Protein AF-A0A6C7D5Y1-F1 (afdb_monomer_lite)

Sequence (104 aa):
MLLDICEEMTNVVSEIANSAFTDEYLGYFESLSETEQRSILSDYSRYLESVGLTCSDVNLELFSQDLYPLDATPANLSRLSSSASEDELDAYSDSLVMFIIGPS

Organism: NCBI:txid2577858

Radius of gyration: 13.82 Å; chains: 1; bounding box: 30×24×40 Å

Structure (mmCIF, N/CA/C/O backbone):
data_AF-A0A6C7D5Y1-F1
#
_entry.id   AF-A0A6C7D5Y1-F1
#
loop_
_atom_site.group_PDB
_atom_site.id
_atom_site.type_symbol
_atom_site.label_atom_id
_atom_site.label_alt_id
_atom_site.label_comp_id
_atom_site.label_asym_id
_atom_site.label_entity_id
_atom_site.label_seq_id
_atom_site.pdbx_PDB_ins_code
_atom_site.Cartn_x
_atom_site.Cartn_y
_atom_site.Cartn_z
_atom_site.occupancy
_atom_site.B_iso_or_equiv
_atom_site.auth_seq_id
_atom_site.auth_comp_id
_atom_site.auth_asym_id
_atom_site.auth_atom_id
_atom_site.pdbx_PDB_model_num
ATOM 1 N N . MET A 1 1 ? 2.409 15.845 -16.604 1.00 45.66 1 MET A N 1
ATOM 2 C CA . MET A 1 1 ? 2.104 14.749 -17.541 1.00 45.66 1 MET A CA 1
ATOM 3 C C . MET A 1 1 ? 1.156 13.816 -16.819 1.00 45.66 1 MET A C 1
ATOM 5 O O . MET A 1 1 ? 1.421 13.527 -15.661 1.00 45.66 1 MET A O 1
ATOM 9 N N . LEU A 1 2 ? 0.024 13.463 -17.428 1.00 50.56 2 LEU A N 1
ATOM 10 C CA . LEU A 1 2 ? -0.832 12.391 -16.918 1.00 50.56 2 LEU A CA 1
ATOM 11 C C . LEU A 1 2 ? -0.225 11.098 -17.457 1.00 50.56 2 LEU A C 1
ATOM 13 O O . LEU A 1 2 ? -0.145 10.938 -18.671 1.00 50.56 2 LEU A O 1
ATOM 17 N N . LEU A 1 3 ? 0.305 10.263 -16.568 1.00 55.56 3 LEU A N 1
ATOM 18 C CA . LEU A 1 3 ? 0.721 8.913 -16.927 1.00 55.56 3 LEU A CA 1
ATOM 19 C C . LEU A 1 3 ? -0.557 8.103 -17.134 1.00 55.56 3 LEU A C 1
ATOM 21 O O . LEU A 1 3 ? -1.407 8.079 -16.242 1.00 55.56 3 LEU A O 1
ATOM 25 N N . ASP A 1 4 ? -0.702 7.470 -18.295 1.00 67.12 4 ASP A N 1
ATOM 26 C CA . ASP A 1 4 ? -1.780 6.507 -18.486 1.00 67.12 4 ASP A CA 1
ATOM 27 C C . ASP A 1 4 ? -1.504 5.324 -17.553 1.00 67.12 4 ASP A C 1
ATOM 29 O O . ASP A 1 4 ? -0.426 4.712 -17.601 1.00 67.12 4 ASP A O 1
ATOM 33 N N . ILE A 1 5 ? -2.455 5.058 -16.652 1.00 66.81 5 ILE A N 1
ATOM 34 C CA . ILE A 1 5 ? -2.382 3.922 -15.736 1.00 66.81 5 ILE A CA 1
ATOM 35 C C . ILE A 1 5 ? -2.554 2.650 -16.562 1.00 66.81 5 ILE A C 1
ATOM 37 O O . ILE A 1 5 ? -3.442 2.571 -17.413 1.00 66.81 5 ILE A O 1
ATOM 41 N N . CYS A 1 6 ? -1.713 1.651 -16.307 1.00 76.19 6 CYS A N 1
ATOM 42 C CA . CYS A 1 6 ? -1.856 0.343 -16.928 1.00 76.19 6 CYS A CA 1
ATOM 43 C C . CYS A 1 6 ? -3.244 -0.235 -16.619 1.00 76.19 6 CYS A C 1
ATOM 45 O O . CYS A 1 6 ? -3.671 -0.258 -15.464 1.00 76.19 6 CYS A O 1
ATOM 47 N N . GLU A 1 7 ? -3.958 -0.711 -17.640 1.00 74.88 7 GLU A N 1
ATOM 48 C CA . GLU A 1 7 ? -5.331 -1.216 -17.493 1.00 74.88 7 GLU A CA 1
ATOM 49 C C . GLU A 1 7 ? -5.409 -2.336 -16.441 1.00 74.88 7 GLU A C 1
ATOM 51 O O . GLU A 1 7 ? -6.302 -2.337 -15.595 1.00 74.88 7 GLU A O 1
ATOM 56 N N . GLU A 1 8 ? -4.400 -3.213 -16.400 1.00 74.81 8 GLU A N 1
ATOM 57 C CA . GLU A 1 8 ? -4.277 -4.273 -15.389 1.00 74.81 8 GLU A CA 1
ATOM 58 C C . GLU A 1 8 ? -4.163 -3.720 -13.959 1.00 74.81 8 GLU A C 1
ATOM 60 O O . GLU A 1 8 ? -4.689 -4.310 -13.016 1.00 74.81 8 GLU A O 1
ATOM 65 N N . MET A 1 9 ? -3.527 -2.558 -13.792 1.00 87.00 9 MET A N 1
ATOM 66 C CA . MET A 1 9 ? -3.294 -1.929 -12.491 1.00 87.00 9 MET A CA 1
ATOM 67 C C . MET A 1 9 ? -4.433 -0.992 -12.065 1.00 87.00 9 MET A C 1
ATOM 69 O O . MET A 1 9 ? -4.510 -0.592 -10.905 1.00 87.00 9 MET A O 1
ATOM 73 N N . THR A 1 10 ? -5.366 -0.679 -12.966 1.00 85.69 10 THR A N 1
ATOM 74 C CA . THR A 1 10 ? -6.535 0.161 -12.658 1.00 85.69 10 THR A CA 1
ATOM 75 C C . THR A 1 10 ? -7.424 -0.484 -11.594 1.00 85.69 10 THR A C 1
ATOM 77 O O . THR A 1 10 ? -7.894 0.198 -10.679 1.00 85.69 10 THR A O 1
ATOM 80 N N . ASN A 1 11 ? -7.612 -1.806 -11.670 1.00 88.44 11 ASN A N 1
ATOM 81 C CA . ASN A 1 11 ? -8.362 -2.554 -10.661 1.00 88.44 11 ASN A CA 1
ATOM 82 C C . ASN A 1 11 ? -7.652 -2.516 -9.307 1.00 88.44 11 ASN A C 1
ATOM 84 O O . ASN A 1 11 ? -8.285 -2.190 -8.312 1.00 88.44 11 ASN A O 1
ATOM 88 N N . VAL A 1 12 ? -6.335 -2.733 -9.286 1.00 90.31 12 VAL A N 1
ATOM 89 C CA . VAL A 1 12 ? -5.532 -2.708 -8.054 1.00 90.31 12 VAL A CA 1
ATOM 90 C C . VAL A 1 12 ? -5.599 -1.343 -7.369 1.00 90.31 12 VAL A C 1
ATOM 92 O O . VAL A 1 12 ? -5.846 -1.267 -6.169 1.00 90.31 12 VAL A O 1
ATOM 95 N N . VAL A 1 13 ? -5.427 -0.252 -8.124 1.00 89.75 13 VAL A N 1
ATOM 96 C CA . VAL A 1 13 ? -5.532 1.114 -7.584 1.00 89.75 13 VAL A CA 1
ATOM 97 C C . VAL A 1 13 ? -6.938 1.375 -7.039 1.00 89.75 13 VAL A C 1
ATOM 99 O O . VAL A 1 13 ? -7.084 1.977 -5.977 1.00 89.75 13 VAL A O 1
ATOM 102 N N . SER A 1 14 ? -7.970 0.882 -7.727 1.00 89.75 14 SER A N 1
ATOM 103 C CA . SER A 1 14 ? -9.357 0.992 -7.267 1.00 89.75 14 SER A CA 1
ATOM 104 C C . SER A 1 14 ? -9.610 0.175 -5.997 1.00 89.75 14 SER A C 1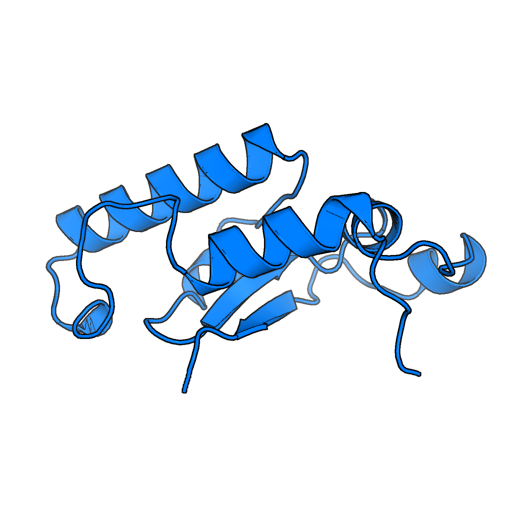
ATOM 106 O O . SER A 1 14 ? -10.305 0.643 -5.102 1.00 89.75 14 SER A O 1
ATOM 108 N N . GLU A 1 15 ? -9.056 -1.028 -5.881 1.00 92.25 15 GLU A N 1
ATOM 109 C CA . GLU A 1 15 ? -9.164 -1.872 -4.686 1.00 92.25 15 GLU A CA 1
ATOM 110 C C . GLU A 1 15 ? -8.465 -1.232 -3.482 1.00 92.25 15 GLU A C 1
ATOM 112 O O . GLU A 1 15 ? -9.037 -1.208 -2.393 1.00 92.25 15 GLU A O 1
ATOM 117 N N . ILE A 1 16 ? -7.285 -0.633 -3.685 1.00 92.56 16 ILE A N 1
ATOM 118 C CA . ILE A 1 16 ? -6.587 0.145 -2.651 1.00 92.56 16 ILE A CA 1
ATOM 119 C C . ILE A 1 16 ? -7.437 1.341 -2.217 1.00 92.56 16 ILE A C 1
ATOM 121 O O . ILE A 1 16 ? -7.641 1.534 -1.024 1.00 92.56 16 ILE A O 1
ATOM 125 N N . ALA A 1 17 ? -7.978 2.105 -3.171 1.00 90.44 17 ALA A N 1
ATOM 126 C CA . ALA A 1 17 ? -8.836 3.249 -2.872 1.00 90.44 17 ALA A CA 1
ATOM 127 C C . ALA A 1 17 ? -10.108 2.856 -2.096 1.00 90.44 17 ALA A C 1
ATOM 129 O O . ALA A 1 17 ? -10.630 3.659 -1.333 1.00 90.44 17 ALA A O 1
ATOM 130 N N . ASN A 1 18 ? -10.598 1.625 -2.274 1.00 89.56 18 ASN A N 1
ATOM 131 C CA . ASN A 1 18 ? -11.737 1.069 -1.538 1.00 89.56 18 ASN A CA 1
ATOM 132 C C . ASN A 1 18 ? -11.324 0.277 -0.284 1.00 89.56 18 ASN A C 1
ATOM 134 O O . ASN A 1 18 ? -12.145 -0.453 0.271 1.00 89.56 18 ASN A O 1
ATOM 138 N N . SER A 1 19 ? -10.069 0.400 0.154 1.00 90.38 19 SER A N 1
ATOM 139 C CA . SER A 1 19 ? -9.547 -0.221 1.374 1.00 90.38 19 SER A CA 1
ATOM 140 C C . SER A 1 19 ? -9.641 -1.749 1.405 1.00 90.38 19 SER A C 1
ATOM 142 O O . SER A 1 19 ? -9.742 -2.332 2.477 1.00 90.38 19 SER A O 1
ATOM 144 N N . ALA A 1 20 ? -9.560 -2.429 0.254 1.00 91.38 20 ALA A N 1
ATOM 145 C CA . ALA A 1 20 ? -9.738 -3.887 0.147 1.00 91.38 20 ALA A CA 1
ATOM 146 C C . ALA A 1 20 ? -8.720 -4.734 0.948 1.00 91.38 20 ALA A C 1
ATOM 148 O O . ALA A 1 20 ? -8.861 -5.951 1.049 1.00 91.38 20 ALA A O 1
ATOM 149 N N . PHE A 1 21 ? -7.688 -4.102 1.507 1.00 93.25 21 PHE A N 1
ATOM 150 C CA . PHE A 1 21 ? -6.687 -4.718 2.377 1.00 93.25 21 PHE A CA 1
ATOM 151 C C . PHE A 1 21 ? -7.137 -4.850 3.840 1.00 93.25 21 PHE A C 1
ATOM 153 O O . PHE A 1 21 ? -6.441 -5.495 4.618 1.00 93.25 21 PHE A O 1
ATOM 160 N N . THR A 1 22 ? -8.263 -4.249 4.234 1.00 92.06 22 THR A N 1
ATOM 161 C CA . THR A 1 22 ? -8.774 -4.304 5.607 1.00 92.06 22 THR A CA 1
ATOM 162 C C . THR A 1 22 ? -10.301 -4.365 5.642 1.00 92.06 22 THR A C 1
ATOM 164 O O . THR A 1 22 ? -10.979 -3.774 4.808 1.00 92.06 22 THR A O 1
ATOM 167 N N . ASP A 1 23 ? -10.849 -5.056 6.643 1.00 86.12 23 ASP A N 1
ATOM 168 C CA . ASP A 1 23 ? -12.288 -5.042 6.941 1.00 86.12 23 ASP A CA 1
ATOM 169 C C . ASP A 1 23 ? -12.678 -3.861 7.861 1.00 86.12 23 ASP A C 1
ATOM 171 O O . ASP A 1 23 ? -13.859 -3.649 8.151 1.00 86.12 23 ASP A O 1
ATOM 175 N N . GLU A 1 24 ? -11.693 -3.091 8.340 1.00 84.81 24 GLU A N 1
ATOM 176 C CA . GLU A 1 24 ? -11.891 -1.965 9.255 1.00 84.81 24 GLU A CA 1
ATOM 177 C C . GLU A 1 24 ? -12.301 -0.679 8.527 1.00 84.81 24 GLU A C 1
ATOM 179 O O . GLU A 1 24 ? -11.802 -0.337 7.453 1.00 84.81 24 GLU A O 1
ATOM 184 N N . TYR A 1 25 ? -13.178 0.103 9.160 1.00 84.12 25 TYR A N 1
ATOM 185 C CA . TYR A 1 25 ? -13.577 1.404 8.631 1.00 84.12 25 TYR A CA 1
ATOM 186 C C . TYR A 1 25 ? -12.485 2.455 8.874 1.00 84.12 25 TYR A C 1
ATOM 188 O O . TYR A 1 25 ? -12.273 2.902 10.003 1.00 84.12 25 TYR A O 1
ATOM 196 N N . LEU A 1 26 ? -11.828 2.898 7.798 1.00 89.94 26 LEU A N 1
ATOM 197 C CA . LEU A 1 26 ? -10.697 3.828 7.879 1.00 89.94 26 LEU A CA 1
ATOM 198 C C . LEU A 1 26 ? -11.071 5.280 8.193 1.00 89.94 26 LEU A C 1
ATOM 200 O O . LEU A 1 26 ? -10.181 6.040 8.545 1.00 89.94 26 LEU A O 1
ATOM 204 N N . GLY A 1 27 ? -12.347 5.679 8.164 1.00 87.19 27 GLY A N 1
ATOM 205 C CA . GLY A 1 27 ? -12.747 7.075 8.427 1.00 87.19 27 GLY A CA 1
ATOM 206 C C . GLY A 1 27 ? -12.519 7.574 9.864 1.00 87.19 27 GLY A C 1
ATOM 207 O O . GLY A 1 27 ? -12.923 8.683 10.203 1.00 87.19 27 GLY A O 1
ATOM 208 N N . TYR A 1 28 ? -11.934 6.744 10.731 1.00 87.44 28 TYR A N 1
ATOM 209 C CA . TYR A 1 28 ? -11.429 7.129 12.050 1.00 87.44 28 TYR A CA 1
ATOM 210 C C . TYR A 1 28 ? -10.013 6.598 12.295 1.00 87.44 28 TYR A C 1
ATOM 212 O O . TYR A 1 28 ? -9.624 6.433 13.450 1.00 87.44 28 TYR A O 1
ATOM 220 N N . PHE A 1 29 ? -9.252 6.308 11.237 1.00 91.81 29 PHE A N 1
ATOM 221 C CA . PHE A 1 29 ? -7.930 5.691 11.320 1.00 91.81 29 PHE A CA 1
ATOM 222 C C . PHE A 1 29 ? -7.015 6.415 12.316 1.00 91.81 29 PHE A C 1
ATOM 224 O O . PHE A 1 29 ? -6.439 5.790 13.206 1.00 91.81 29 PHE A O 1
ATOM 231 N N . GLU A 1 30 ? -6.966 7.747 12.265 1.00 92.56 30 GLU A N 1
ATOM 232 C CA . GLU A 1 30 ? -6.144 8.579 13.150 1.00 92.56 30 GLU A CA 1
ATOM 233 C C . GLU A 1 30 ? -6.606 8.537 14.617 1.00 92.56 30 GLU A C 1
ATOM 235 O O . GLU A 1 30 ? -5.846 8.888 15.518 1.00 92.56 30 GLU A O 1
ATOM 240 N N . SER A 1 31 ? -7.848 8.113 14.869 1.00 92.44 31 SER A N 1
ATOM 241 C CA . SER A 1 31 ? -8.421 7.950 16.212 1.00 92.44 31 SER A CA 1
ATOM 242 C C . SER A 1 31 ? -8.263 6.534 16.776 1.00 92.44 31 SER A C 1
ATOM 244 O O . SER A 1 31 ? -8.559 6.323 17.955 1.00 92.44 31 SER A O 1
ATOM 246 N N . LEU A 1 32 ? -7.830 5.568 15.960 1.00 92.69 32 LEU A N 1
ATOM 247 C CA . LEU A 1 32 ? -7.545 4.205 16.402 1.00 92.69 32 LEU A CA 1
ATOM 248 C C . LEU A 1 32 ? -6.327 4.167 17.333 1.00 92.69 32 LEU A C 1
ATOM 250 O O . LEU A 1 32 ? -5.496 5.077 17.364 1.00 92.69 32 LEU A O 1
ATOM 254 N N . SER A 1 33 ? -6.194 3.085 18.096 1.00 94.69 33 SER A N 1
ATOM 255 C CA . SER A 1 33 ? -4.981 2.848 18.873 1.00 94.69 33 SER A CA 1
ATOM 256 C C . SER A 1 33 ? -3.782 2.570 17.961 1.00 94.69 33 SER A C 1
ATOM 258 O O . SER A 1 33 ? -3.923 2.023 16.868 1.00 94.69 33 SER A O 1
ATOM 260 N N . GLU A 1 34 ? -2.565 2.834 18.447 1.00 94.00 34 GLU A N 1
ATOM 261 C CA . GLU A 1 34 ? -1.333 2.510 17.705 1.00 94.00 34 GLU A CA 1
ATOM 262 C C . GLU A 1 34 ? -1.243 1.030 17.300 1.00 94.00 34 GLU A C 1
ATOM 264 O O . GLU A 1 34 ? -0.579 0.682 16.327 1.00 94.00 34 GLU A O 1
ATOM 269 N N . THR A 1 35 ? -1.872 0.133 18.067 1.00 94.69 35 THR A N 1
ATOM 270 C CA . THR A 1 35 ? -1.862 -1.305 17.762 1.00 94.69 35 THR A CA 1
ATOM 271 C C . THR A 1 35 ? -2.765 -1.618 16.573 1.00 94.69 35 THR A C 1
ATOM 273 O O . THR A 1 35 ? -2.358 -2.369 15.691 1.00 94.69 35 THR A O 1
ATOM 276 N N . GLU A 1 36 ? -3.952 -1.015 16.523 1.00 93.81 36 GLU A N 1
ATOM 277 C CA . GLU A 1 36 ? -4.892 -1.154 15.406 1.00 93.81 36 GLU A CA 1
ATOM 278 C C . GLU A 1 36 ? -4.332 -0.504 14.139 1.00 93.81 36 GLU A C 1
ATOM 280 O O . GLU A 1 36 ? -4.293 -1.152 13.095 1.00 93.81 36 GLU A O 1
ATOM 285 N N . GLN A 1 37 ? -3.791 0.717 14.247 1.00 94.88 37 GLN A N 1
ATOM 286 C CA . GLN A 1 37 ? -3.120 1.384 13.127 1.00 94.88 37 GLN A CA 1
ATOM 287 C C . GLN A 1 37 ? -1.995 0.512 12.570 1.00 94.88 37 GLN A C 1
ATOM 289 O O . GLN A 1 37 ? -1.942 0.259 11.372 1.00 94.88 37 GLN A O 1
ATOM 294 N N . ARG A 1 38 ? -1.128 -0.032 13.434 1.00 94.88 38 ARG A N 1
ATOM 295 C CA . ARG A 1 38 ? -0.028 -0.905 13.003 1.00 94.88 38 ARG A CA 1
ATOM 296 C C . ARG A 1 38 ? -0.517 -2.191 12.333 1.00 94.88 38 ARG A C 1
ATOM 298 O O . ARG A 1 38 ? 0.149 -2.668 11.418 1.00 94.88 38 ARG A O 1
ATOM 305 N N . SER A 1 39 ? -1.650 -2.746 12.766 1.00 95.44 39 SER A N 1
ATOM 306 C CA . SER A 1 39 ? -2.261 -3.903 12.099 1.00 95.44 39 SER A CA 1
ATOM 307 C C . SER A 1 39 ? -2.681 -3.547 10.675 1.00 95.44 39 SER A C 1
ATOM 309 O O . SER A 1 39 ? -2.266 -4.218 9.736 1.00 95.44 39 SER A O 1
ATOM 311 N N . ILE A 1 40 ? -3.409 -2.439 10.509 1.00 95.56 40 ILE A N 1
ATOM 312 C CA . ILE A 1 40 ? -3.874 -1.954 9.203 1.00 95.56 40 ILE A CA 1
ATOM 313 C C . ILE A 1 40 ? -2.691 -1.651 8.277 1.00 95.56 40 ILE A C 1
ATOM 315 O O . ILE A 1 40 ? -2.695 -2.073 7.125 1.00 95.56 40 ILE A O 1
ATOM 319 N N . LEU A 1 41 ? -1.653 -0.975 8.778 1.00 96.56 41 LEU A N 1
ATOM 320 C CA . LEU A 1 41 ? -0.443 -0.692 8.001 1.00 96.56 41 LEU A CA 1
ATOM 321 C C . LEU A 1 41 ? 0.281 -1.979 7.586 1.00 96.56 41 LEU A C 1
ATOM 323 O O . LEU A 1 41 ? 0.765 -2.076 6.463 1.00 96.56 41 LEU A O 1
ATOM 327 N N . SER A 1 42 ? 0.319 -2.993 8.457 1.00 96.00 42 SER A N 1
ATOM 328 C CA . SER A 1 42 ? 0.888 -4.298 8.107 1.00 96.00 42 SER A CA 1
ATOM 329 C C . SER A 1 42 ? 0.084 -5.009 7.018 1.00 96.00 42 SER A C 1
ATOM 331 O O . SER A 1 42 ? 0.682 -5.687 6.180 1.00 96.00 42 SER A O 1
ATOM 333 N N . ASP A 1 43 ? -1.243 -4.910 7.049 1.00 96.88 43 ASP A N 1
ATOM 334 C CA . ASP A 1 43 ? -2.103 -5.534 6.046 1.00 96.88 43 ASP A CA 1
ATOM 335 C C . ASP A 1 43 ? -2.027 -4.783 4.712 1.00 96.88 43 ASP A C 1
ATOM 337 O O . ASP A 1 43 ? -1.916 -5.420 3.664 1.00 96.88 43 ASP A O 1
ATOM 341 N N . TYR A 1 44 ? -1.941 -3.450 4.749 1.00 96.75 44 TYR A N 1
ATOM 342 C CA . TYR A 1 44 ? -1.655 -2.622 3.581 1.00 96.75 44 TYR A CA 1
ATOM 343 C C . TYR A 1 44 ? -0.313 -2.993 2.935 1.00 96.75 44 TYR A C 1
ATOM 345 O O . TYR A 1 44 ? -0.279 -3.313 1.748 1.00 96.75 44 TYR A O 1
ATOM 353 N N . SER A 1 45 ? 0.783 -3.053 3.699 1.00 96.06 45 SER A N 1
ATOM 354 C CA . SER A 1 45 ? 2.094 -3.444 3.160 1.00 96.06 45 SER A CA 1
ATOM 355 C C . SER A 1 45 ? 2.074 -4.843 2.542 1.00 96.06 45 SER A C 1
ATOM 357 O O . SER A 1 45 ? 2.581 -5.039 1.438 1.00 96.06 45 SER A O 1
ATOM 359 N N . ARG A 1 46 ? 1.422 -5.815 3.196 1.00 96.44 46 ARG A N 1
ATOM 360 C CA . ARG A 1 46 ? 1.267 -7.172 2.647 1.00 96.44 46 ARG A CA 1
ATOM 361 C C . ARG A 1 46 ? 0.453 -7.172 1.352 1.00 96.44 46 ARG A C 1
ATOM 363 O O . ARG A 1 46 ? 0.767 -7.925 0.429 1.00 96.44 46 ARG A O 1
ATOM 370 N N . TYR A 1 47 ? -0.591 -6.350 1.281 1.00 96.31 47 TYR A N 1
ATOM 371 C CA . TYR A 1 47 ? -1.390 -6.195 0.075 1.00 96.31 47 TYR A CA 1
ATOM 372 C C . TYR A 1 47 ? -0.539 -5.659 -1.077 1.00 96.31 47 TYR A C 1
ATOM 374 O O . TYR A 1 47 ? -0.521 -6.271 -2.145 1.00 96.31 47 TYR A O 1
ATOM 382 N N . LEU A 1 48 ? 0.222 -4.583 -0.846 1.00 95.56 48 LEU A N 1
ATOM 383 C CA . LEU A 1 48 ? 1.125 -4.009 -1.845 1.00 95.56 48 LEU A CA 1
ATOM 384 C C . LEU A 1 48 ? 2.116 -5.045 -2.376 1.00 95.56 48 LEU A C 1
ATOM 386 O O . LEU A 1 48 ? 2.213 -5.229 -3.589 1.00 95.56 48 LEU A O 1
ATOM 390 N N . GLU A 1 49 ? 2.776 -5.787 -1.486 1.00 94.75 49 GLU A N 1
ATOM 391 C CA . GLU A 1 49 ? 3.704 -6.852 -1.875 1.00 94.75 49 GLU A CA 1
ATOM 392 C C . GLU A 1 49 ? 3.031 -7.905 -2.768 1.00 94.75 49 GLU A C 1
ATOM 394 O O . GLU A 1 49 ? 3.624 -8.359 -3.750 1.00 94.75 49 GLU A O 1
ATOM 399 N N . SER A 1 50 ? 1.775 -8.265 -2.477 1.00 94.38 50 SER A N 1
ATOM 400 C CA . SER A 1 50 ? 1.025 -9.268 -3.245 1.00 94.38 50 SER A CA 1
ATOM 401 C C . SER A 1 50 ? 0.717 -8.836 -4.684 1.00 94.38 50 SER A C 1
ATOM 403 O O . SER A 1 50 ? 0.681 -9.677 -5.584 1.00 94.38 50 SER A O 1
ATOM 405 N N . VAL A 1 51 ? 0.568 -7.528 -4.918 1.00 92.62 51 VAL A N 1
ATOM 406 C CA . VAL A 1 51 ? 0.379 -6.927 -6.251 1.00 92.62 51 VAL A CA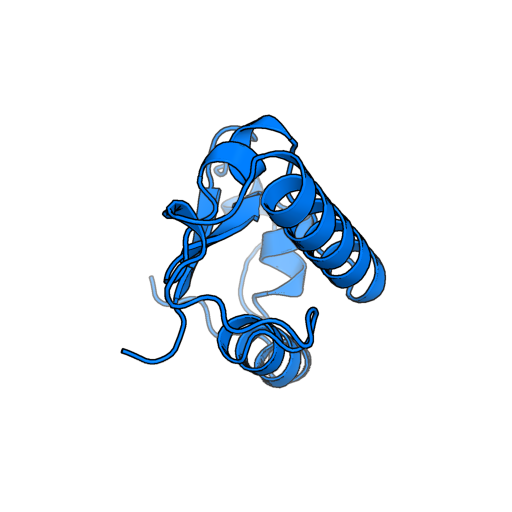 1
ATOM 407 C C . VAL A 1 51 ? 1.699 -6.423 -6.858 1.00 92.62 51 VAL A C 1
ATOM 409 O O . VAL A 1 51 ? 1.737 -5.894 -7.973 1.00 92.62 51 VAL A O 1
ATOM 412 N N . GLY A 1 52 ? 2.813 -6.651 -6.155 1.00 91.94 52 GLY A N 1
ATOM 413 C CA . GLY A 1 52 ? 4.171 -6.290 -6.554 1.00 91.94 52 GLY A CA 1
ATOM 414 C C . GLY A 1 52 ? 4.466 -4.792 -6.510 1.00 91.94 52 GLY A C 1
ATOM 415 O O . GLY A 1 52 ? 5.336 -4.335 -7.248 1.00 91.94 52 GLY A O 1
ATOM 416 N N . LEU A 1 53 ? 3.739 -4.048 -5.681 1.00 93.25 53 LEU A N 1
ATOM 417 C CA . LEU A 1 53 ? 4.026 -2.662 -5.326 1.00 93.25 53 LEU A CA 1
ATOM 418 C C . LEU A 1 53 ? 4.767 -2.606 -3.986 1.00 93.25 53 LEU A C 1
ATOM 420 O O . LEU A 1 53 ? 4.741 -3.555 -3.203 1.00 93.25 53 LEU A O 1
ATOM 424 N N . THR A 1 54 ? 5.414 -1.478 -3.708 1.00 93.12 54 THR A N 1
ATOM 425 C CA . THR A 1 54 ? 6.113 -1.253 -2.434 1.00 93.12 54 THR A CA 1
ATOM 426 C C . THR A 1 54 ? 5.758 0.085 -1.800 1.00 93.12 54 THR A C 1
ATOM 428 O O . THR A 1 54 ? 5.470 1.068 -2.487 1.00 93.12 54 THR A O 1
ATOM 431 N N . CYS A 1 55 ? 5.829 0.123 -0.474 1.00 94.44 55 CYS A N 1
ATOM 432 C CA . CYS A 1 55 ? 5.889 1.348 0.304 1.00 94.44 55 CYS A CA 1
ATOM 433 C C . CYS A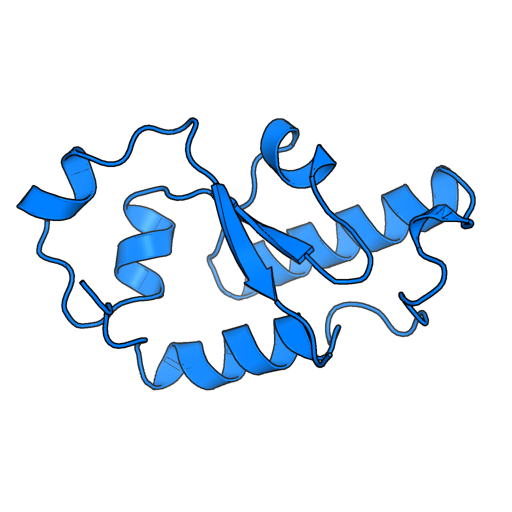 1 55 ? 6.920 1.145 1.418 1.00 94.44 55 CYS A C 1
ATOM 435 O O . CYS A 1 55 ? 6.802 0.210 2.209 1.00 94.44 55 CYS A O 1
ATOM 437 N N . SER A 1 56 ? 7.938 1.995 1.466 1.00 92.00 56 SER A N 1
ATOM 438 C CA . SER A 1 56 ? 8.947 2.009 2.520 1.00 92.00 56 SER A CA 1
ATOM 439 C C . SER A 1 56 ? 8.328 2.402 3.859 1.00 92.00 56 SER A C 1
ATOM 441 O O . SER A 1 56 ? 7.357 3.159 3.895 1.00 92.00 56 SER A O 1
ATOM 443 N N . ASP A 1 57 ? 8.929 1.952 4.965 1.00 91.75 57 ASP A N 1
ATOM 444 C CA . ASP A 1 57 ? 8.457 2.280 6.319 1.00 91.75 57 ASP A CA 1
ATOM 445 C C . ASP A 1 57 ? 8.331 3.796 6.535 1.00 91.75 57 ASP A C 1
ATOM 447 O O . ASP A 1 57 ? 7.385 4.253 7.165 1.00 91.75 57 ASP A O 1
ATOM 451 N N . VAL A 1 58 ? 9.245 4.581 5.951 1.00 91.19 58 VAL A N 1
ATOM 452 C CA . VAL A 1 58 ? 9.238 6.050 6.035 1.00 91.19 58 VAL A CA 1
ATOM 453 C C . VAL A 1 58 ? 8.026 6.646 5.320 1.00 91.19 58 VAL A C 1
ATOM 455 O O . VAL A 1 58 ? 7.353 7.512 5.869 1.00 91.19 58 VAL A O 1
ATOM 458 N N . ASN A 1 59 ? 7.724 6.193 4.101 1.00 92.38 59 ASN A N 1
ATOM 459 C CA . ASN A 1 59 ? 6.560 6.687 3.363 1.00 92.38 59 ASN A CA 1
ATOM 460 C C . ASN A 1 59 ? 5.246 6.163 3.956 1.00 92.38 59 ASN A C 1
ATOM 462 O O . ASN A 1 59 ? 4.223 6.838 3.862 1.00 92.38 59 ASN A O 1
ATOM 466 N N . LEU A 1 60 ? 5.275 4.995 4.602 1.00 94.12 60 LEU A N 1
ATOM 467 C CA . LEU A 1 60 ? 4.120 4.390 5.256 1.00 94.12 60 LEU A CA 1
ATOM 468 C C . LEU A 1 60 ? 3.626 5.222 6.449 1.00 94.12 60 LEU A C 1
ATOM 470 O O . LEU A 1 60 ? 2.434 5.209 6.746 1.00 94.12 60 LEU A O 1
ATOM 474 N N . GLU A 1 61 ? 4.500 6.014 7.079 1.00 92.44 61 GLU A N 1
ATOM 475 C CA . GLU A 1 61 ? 4.116 6.995 8.108 1.00 92.44 61 GLU A CA 1
ATOM 476 C C . GLU A 1 61 ? 3.163 8.084 7.582 1.00 92.44 61 GLU A C 1
ATOM 478 O O . GLU A 1 61 ? 2.495 8.749 8.372 1.00 92.44 61 GLU A O 1
ATOM 483 N N . LEU A 1 62 ? 3.082 8.277 6.259 1.00 93.75 62 LEU A N 1
ATOM 484 C CA . LEU A 1 62 ? 2.194 9.254 5.618 1.00 93.75 62 LEU A CA 1
ATOM 485 C C . LEU A 1 62 ? 0.793 8.698 5.331 1.00 93.75 62 LEU A C 1
ATOM 487 O O . LEU A 1 62 ? -0.036 9.413 4.766 1.00 93.75 62 LEU A O 1
ATOM 491 N N . PHE A 1 63 ? 0.534 7.437 5.682 1.00 95.31 63 PHE A N 1
ATOM 492 C CA . PHE A 1 63 ? -0.774 6.815 5.527 1.00 95.31 63 PHE A CA 1
ATOM 493 C C . PHE A 1 63 ? -1.822 7.550 6.367 1.00 95.31 63 PHE A C 1
ATOM 495 O O . PHE A 1 63 ? -1.624 7.810 7.555 1.00 95.31 63 PHE A O 1
ATOM 502 N N . SER A 1 64 ? -2.965 7.839 5.752 1.00 92.75 64 SER A N 1
ATOM 503 C CA . SER A 1 64 ? -4.130 8.405 6.426 1.00 92.75 64 SER A CA 1
ATOM 504 C C . SER A 1 64 ? -5.409 7.742 5.935 1.00 92.75 64 SER A C 1
ATOM 506 O O . SER A 1 64 ? -5.390 6.931 5.008 1.00 92.75 64 SER A O 1
ATOM 508 N N . GLN A 1 65 ? -6.539 8.113 6.532 1.00 89.94 65 GLN A N 1
ATOM 509 C CA . GLN A 1 65 ? -7.851 7.648 6.082 1.00 89.94 65 GLN A CA 1
ATOM 510 C C . GLN A 1 65 ? -8.111 7.868 4.575 1.00 89.94 65 GLN A C 1
ATOM 512 O O . GLN A 1 65 ? -8.783 7.047 3.953 1.00 89.94 65 GLN A O 1
ATOM 517 N N . ASP A 1 66 ? -7.542 8.933 3.996 1.00 89.50 66 ASP A N 1
ATOM 518 C CA . ASP A 1 66 ? -7.806 9.381 2.622 1.00 89.50 66 ASP A CA 1
ATOM 519 C C . ASP A 1 66 ? -6.603 9.175 1.683 1.00 89.50 66 ASP A C 1
ATOM 521 O O . ASP A 1 66 ? -6.744 9.287 0.461 1.00 89.50 66 ASP A O 1
ATOM 525 N N . LEU A 1 67 ? -5.410 8.921 2.236 1.00 92.81 67 LEU A N 1
ATOM 526 C CA . LEU A 1 67 ? -4.142 8.900 1.508 1.00 92.81 67 LEU A CA 1
ATOM 527 C C . LEU A 1 67 ? -3.417 7.569 1.707 1.00 92.81 67 LEU A C 1
ATOM 529 O O . LEU A 1 67 ? -2.906 7.281 2.790 1.00 92.81 67 LEU A O 1
ATOM 533 N N . TYR A 1 68 ? -3.294 6.803 0.624 1.00 94.62 68 TYR A N 1
ATOM 534 C CA . TYR A 1 68 ? -2.591 5.521 0.6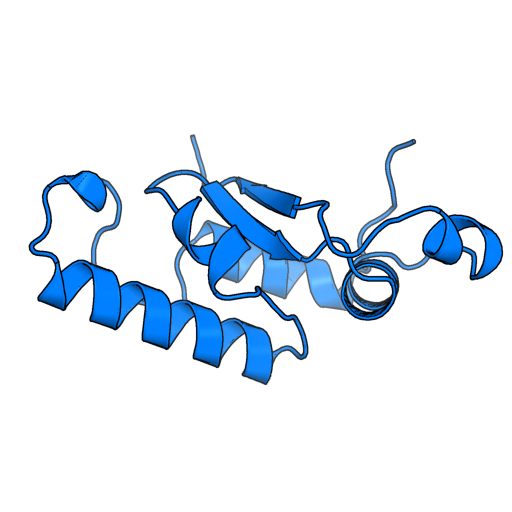06 1.00 94.62 68 TYR A CA 1
ATOM 535 C C . TYR A 1 68 ? -1.232 5.681 -0.098 1.00 94.62 68 TYR A C 1
ATOM 537 O O . TYR A 1 68 ? -1.194 5.813 -1.329 1.00 94.62 68 TYR A O 1
ATOM 545 N N . PRO A 1 69 ? -0.113 5.744 0.652 1.00 94.75 69 PRO A N 1
ATOM 546 C CA . PRO A 1 69 ? 1.209 6.023 0.103 1.00 94.75 69 PRO A CA 1
ATOM 547 C C . PRO A 1 69 ? 1.792 4.826 -0.653 1.00 94.75 69 PRO A C 1
ATOM 549 O O . PRO A 1 69 ? 1.591 3.669 -0.285 1.00 94.75 69 PRO A O 1
ATOM 552 N N . LEU A 1 70 ? 2.566 5.123 -1.691 1.00 93.25 70 LEU A N 1
ATOM 553 C CA . LEU A 1 70 ? 3.402 4.202 -2.456 1.00 93.25 70 LEU A CA 1
ATOM 554 C C . LEU A 1 70 ? 4.762 4.848 -2.689 1.00 93.25 70 LEU A C 1
ATOM 556 O O . LEU A 1 70 ? 4.844 6.061 -2.898 1.00 93.25 70 LEU A O 1
ATOM 560 N N . ASP A 1 71 ? 5.826 4.053 -2.753 1.00 90.75 71 ASP A N 1
ATOM 561 C CA . ASP A 1 71 ? 7.112 4.608 -3.170 1.00 90.75 71 ASP A CA 1
ATOM 562 C C . ASP A 1 71 ? 7.055 4.995 -4.651 1.00 90.75 71 ASP A C 1
ATOM 564 O O . ASP A 1 71 ? 6.603 4.215 -5.491 1.00 90.75 71 ASP A O 1
ATOM 568 N N . ALA A 1 72 ? 7.570 6.167 -5.010 1.00 87.38 72 ALA A N 1
ATOM 569 C CA . ALA A 1 72 ? 7.717 6.576 -6.406 1.00 87.38 72 ALA A CA 1
ATOM 570 C C . ALA A 1 72 ? 8.965 5.955 -7.060 1.00 87.38 72 ALA A C 1
ATOM 572 O O . ALA A 1 72 ? 9.687 6.624 -7.796 1.00 87.38 72 ALA A O 1
ATOM 573 N N . THR A 1 73 ? 9.244 4.683 -6.772 1.00 86.44 73 THR A N 1
ATOM 574 C CA . THR A 1 73 ? 10.384 3.970 -7.353 1.00 86.44 73 THR A CA 1
ATOM 575 C C . THR A 1 73 ? 10.138 3.672 -8.833 1.00 86.44 73 THR A C 1
ATOM 577 O O . THR A 1 73 ? 8.987 3.477 -9.243 1.00 86.44 73 THR A O 1
ATOM 580 N N . PRO A 1 74 ? 11.203 3.518 -9.640 1.00 83.56 74 PRO A N 1
ATOM 581 C CA . PRO A 1 74 ? 11.091 3.030 -11.015 1.00 83.56 74 PRO A CA 1
ATOM 582 C C . PRO A 1 74 ? 10.278 1.730 -11.138 1.00 83.56 74 PRO A C 1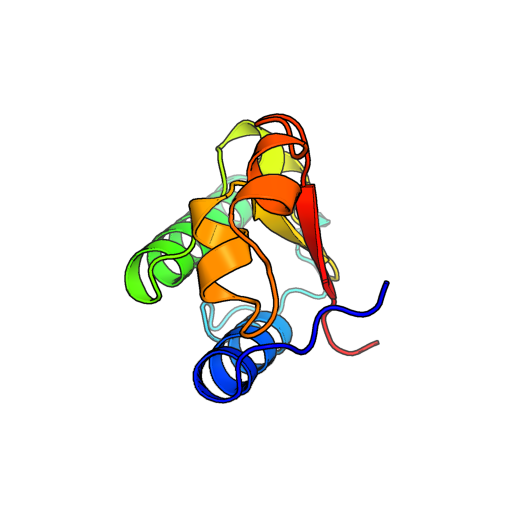
ATOM 584 O O . PRO A 1 74 ? 9.505 1.554 -12.081 1.00 83.56 74 PRO A O 1
ATOM 587 N N . ALA A 1 75 ? 10.400 0.825 -10.160 1.00 85.75 75 ALA A N 1
ATOM 588 C CA . ALA A 1 75 ? 9.668 -0.440 -10.131 1.00 85.75 75 ALA A CA 1
ATOM 589 C C . ALA A 1 75 ? 8.151 -0.243 -9.963 1.00 85.75 75 ALA A C 1
ATOM 591 O O . ALA A 1 75 ? 7.370 -0.842 -10.700 1.00 85.75 75 ALA A O 1
ATOM 592 N N . ASN A 1 76 ? 7.724 0.623 -9.041 1.00 88.75 76 ASN A N 1
ATOM 593 C CA . ASN A 1 76 ? 6.304 0.931 -8.871 1.00 88.75 76 ASN A CA 1
ATOM 594 C C . ASN A 1 76 ? 5.753 1.712 -10.069 1.00 88.75 76 ASN A C 1
ATOM 596 O O . ASN A 1 76 ? 4.678 1.395 -10.569 1.00 88.75 76 ASN A O 1
ATOM 600 N N . LEU A 1 77 ? 6.497 2.702 -10.566 1.00 85.50 77 LEU A N 1
ATOM 601 C CA . LEU A 1 77 ? 6.081 3.535 -11.696 1.00 85.50 77 LEU A CA 1
ATOM 602 C C . LEU A 1 77 ? 5.926 2.734 -12.995 1.00 85.50 77 LEU A C 1
ATOM 604 O O . LEU A 1 77 ? 4.930 2.904 -13.695 1.00 85.50 77 LEU A O 1
ATOM 608 N N . SER A 1 78 ? 6.863 1.829 -13.296 1.00 83.62 78 SER A N 1
ATOM 609 C CA . SER A 1 78 ? 6.773 0.940 -14.468 1.00 83.62 78 SER A CA 1
ATOM 610 C C . SER A 1 78 ? 5.614 -0.055 -14.381 1.00 83.62 78 SER A C 1
ATOM 612 O O . SER A 1 78 ? 5.072 -0.460 -15.405 1.00 83.62 78 SER A O 1
ATOM 614 N N . ARG A 1 79 ? 5.194 -0.438 -13.170 1.00 85.88 79 ARG A N 1
ATOM 615 C CA . ARG A 1 79 ? 3.988 -1.255 -12.964 1.00 85.88 79 ARG A CA 1
ATOM 616 C C . ARG A 1 79 ? 2.703 -0.453 -13.107 1.00 85.88 79 ARG A C 1
ATOM 618 O O . ARG A 1 79 ? 1.720 -0.956 -13.646 1.00 85.88 79 ARG A O 1
ATOM 625 N N . LEU A 1 80 ? 2.701 0.772 -12.590 1.00 83.62 80 LEU A N 1
ATOM 626 C CA . LEU A 1 80 ? 1.528 1.638 -12.588 1.00 83.62 80 LEU A CA 1
ATOM 627 C C . LEU A 1 80 ? 1.271 2.264 -13.955 1.00 83.62 80 LEU A C 1
ATOM 629 O O . LEU A 1 80 ? 0.113 2.512 -14.268 1.00 83.62 80 LEU A O 1
ATOM 633 N N . SER A 1 81 ? 2.295 2.497 -14.778 1.00 76.75 81 SER A N 1
ATOM 634 C CA . SER A 1 81 ? 2.151 3.159 -16.074 1.00 76.75 81 SER A CA 1
ATOM 635 C C . SER A 1 81 ? 2.558 2.279 -17.249 1.00 76.75 81 SER A C 1
ATOM 637 O O . SER A 1 81 ? 3.620 1.668 -17.248 1.00 76.75 81 SER A O 1
ATOM 639 N N . SER A 1 82 ? 1.748 2.297 -18.309 1.00 69.75 82 SER A N 1
ATOM 640 C CA . SER A 1 82 ? 2.085 1.655 -19.589 1.00 69.75 82 SER A CA 1
ATOM 641 C C . SER A 1 82 ? 2.951 2.522 -20.509 1.00 69.75 82 SER A C 1
ATOM 643 O O . SER A 1 82 ? 3.404 2.041 -21.546 1.00 69.75 82 SER A O 1
ATOM 645 N N . SER A 1 83 ? 3.145 3.801 -20.177 1.00 64.44 83 SER A N 1
ATOM 646 C CA . SER A 1 83 ? 3.770 4.798 -21.057 1.00 64.44 83 SER A CA 1
ATOM 647 C C . SER A 1 83 ? 5.096 5.348 -20.537 1.00 64.44 83 SER A C 1
ATOM 649 O O . SER A 1 83 ? 5.721 6.146 -21.231 1.00 64.44 83 SER A O 1
ATOM 651 N N . ALA A 1 84 ? 5.513 4.973 -19.325 1.00 62.34 84 ALA A N 1
ATOM 652 C CA . ALA A 1 84 ? 6.760 5.458 -18.751 1.00 62.34 84 ALA A CA 1
ATOM 653 C C . ALA A 1 84 ? 7.959 4.882 -19.518 1.00 62.34 84 ALA A C 1
ATOM 655 O O . ALA A 1 84 ? 8.153 3.667 -19.574 1.00 62.34 84 ALA A O 1
ATOM 656 N N . SER A 1 85 ? 8.759 5.760 -20.119 1.00 58.72 85 SER A N 1
ATOM 657 C CA . SER A 1 85 ? 10.055 5.378 -20.680 1.00 58.72 85 SER A CA 1
ATOM 658 C C . SER A 1 85 ? 11.088 5.203 -19.560 1.00 58.72 85 SER A C 1
ATOM 660 O O . SER A 1 85 ? 11.046 5.927 -18.567 1.00 58.72 85 SER A O 1
ATOM 662 N N . GLU A 1 86 ? 12.019 4.254 -19.705 1.00 61.47 86 GLU A N 1
ATOM 663 C CA . GLU A 1 86 ? 13.060 3.984 -18.694 1.00 61.47 86 GLU A CA 1
ATOM 664 C C . GLU A 1 86 ? 13.876 5.247 -18.347 1.00 61.47 86 GLU A C 1
ATOM 666 O O . GLU A 1 86 ? 14.181 5.474 -17.178 1.00 61.47 86 GLU A O 1
ATOM 671 N N . ASP A 1 87 ? 14.123 6.121 -19.331 1.00 59.28 87 ASP A N 1
ATOM 672 C CA . ASP A 1 87 ? 14.847 7.391 -19.158 1.00 59.28 87 ASP A CA 1
ATOM 673 C C . ASP A 1 87 ? 14.109 8.407 -18.262 1.00 59.28 87 ASP A C 1
ATOM 675 O O . ASP A 1 87 ? 14.741 9.251 -17.626 1.00 59.28 87 ASP A O 1
ATOM 679 N N . GLU A 1 88 ? 12.773 8.356 -18.196 1.00 60.06 88 GLU A N 1
ATOM 680 C CA . GLU A 1 88 ? 11.989 9.219 -17.303 1.00 60.06 88 GLU A CA 1
ATOM 681 C C . GLU A 1 88 ? 11.958 8.676 -15.871 1.00 60.06 88 GLU A C 1
ATOM 683 O O . GLU A 1 88 ? 11.847 9.460 -14.931 1.00 60.06 88 GLU A O 1
ATOM 688 N N . LEU A 1 89 ? 12.096 7.358 -15.690 1.00 60.97 89 LEU A N 1
ATOM 689 C CA . LEU A 1 89 ? 12.016 6.696 -14.386 1.00 60.97 89 LEU A CA 1
ATOM 690 C C . LEU A 1 89 ? 13.250 6.954 -13.509 1.00 60.97 89 LEU A C 1
ATOM 692 O O . LEU A 1 89 ? 13.106 7.116 -12.300 1.00 60.97 89 LEU A O 1
ATOM 696 N N . ASP A 1 90 ? 14.433 7.092 -14.112 1.00 60.09 90 ASP A N 1
ATOM 697 C CA . ASP A 1 90 ? 15.695 7.388 -13.409 1.00 60.09 90 ASP A CA 1
ATOM 698 C C . ASP A 1 90 ? 15.734 8.793 -12.769 1.00 60.09 90 ASP A C 1
ATOM 700 O O . ASP A 1 90 ? 16.573 9.075 -11.911 1.00 60.09 90 ASP A O 1
ATOM 704 N N . ALA A 1 91 ? 14.820 9.693 -13.154 1.00 60.56 91 ALA A N 1
ATOM 705 C CA . ALA A 1 91 ? 14.692 11.015 -12.540 1.00 60.56 91 ALA A CA 1
ATOM 706 C C . ALA A 1 91 ? 13.940 10.993 -11.194 1.00 60.56 91 ALA A C 1
ATOM 708 O O . ALA A 1 91 ? 13.962 11.990 -10.463 1.00 60.56 91 ALA A O 1
ATOM 709 N N . TYR A 1 92 ? 13.272 9.885 -10.857 1.00 61.34 92 TYR A N 1
ATOM 710 C CA . TYR A 1 92 ? 12.486 9.752 -9.635 1.00 61.34 92 TYR A CA 1
ATOM 711 C C . TYR A 1 92 ? 13.342 9.152 -8.516 1.00 61.34 92 TYR A C 1
ATOM 713 O O . TYR A 1 92 ? 13.725 7.988 -8.534 1.00 61.34 92 TYR A O 1
ATOM 721 N N . SER A 1 93 ? 13.675 9.991 -7.536 1.00 60.69 93 SER A N 1
ATOM 722 C CA . SER A 1 93 ? 14.459 9.608 -6.362 1.00 60.69 93 SER A CA 1
ATOM 723 C C . SER A 1 93 ? 13.656 8.742 -5.389 1.00 60.69 93 SER A C 1
ATOM 725 O O . SER A 1 93 ? 12.479 9.023 -5.165 1.00 60.69 93 SER A O 1
ATOM 727 N N . ASP A 1 94 ? 14.337 7.840 -4.681 1.00 61.34 94 ASP A N 1
ATOM 728 C CA . ASP A 1 94 ? 13.780 6.965 -3.632 1.00 61.34 94 ASP A CA 1
ATOM 729 C C . ASP A 1 94 ? 13.044 7.694 -2.484 1.00 61.34 94 ASP A C 1
ATOM 731 O O . ASP A 1 94 ? 12.362 7.064 -1.684 1.00 61.34 94 ASP A O 1
ATOM 735 N N . SER A 1 95 ? 13.165 9.022 -2.376 1.00 69.12 95 SER A N 1
ATOM 736 C CA . SER A 1 95 ? 12.473 9.838 -1.368 1.00 69.12 95 SER A CA 1
ATOM 737 C C . SER A 1 95 ? 11.113 10.389 -1.813 1.00 69.12 95 SER A C 1
ATOM 739 O O . SER A 1 95 ? 10.501 11.157 -1.073 1.00 69.12 95 SER A O 1
ATOM 741 N N . LEU A 1 96 ? 10.671 10.105 -3.040 1.00 81.31 96 LEU A N 1
ATOM 742 C CA . LEU A 1 96 ? 9.381 10.570 -3.548 1.00 81.31 96 LEU A CA 1
ATOM 743 C C . LEU A 1 96 ? 8.276 9.563 -3.208 1.00 81.31 96 LEU A C 1
ATOM 745 O O . LEU A 1 96 ? 8.462 8.352 -3.312 1.00 81.31 96 LEU A O 1
ATOM 749 N N . VAL A 1 97 ? 7.108 10.090 -2.841 1.00 86.88 97 VAL A N 1
ATOM 750 C CA . VAL A 1 97 ? 5.908 9.320 -2.497 1.00 86.88 97 VAL A CA 1
ATOM 751 C C . VAL A 1 97 ? 4.787 9.640 -3.484 1.00 86.88 97 VAL A C 1
ATOM 753 O O . VAL A 1 97 ? 4.572 10.798 -3.852 1.00 86.88 97 VAL A O 1
ATOM 756 N N . MET A 1 98 ? 4.079 8.607 -3.928 1.00 90.62 98 MET A N 1
ATOM 757 C CA . MET A 1 98 ? 2.817 8.721 -4.655 1.00 90.62 98 MET A CA 1
ATOM 758 C C . MET A 1 98 ? 1.669 8.395 -3.712 1.00 90.62 98 MET A C 1
ATOM 760 O O . MET A 1 98 ? 1.821 7.560 -2.827 1.00 90.62 98 MET A O 1
ATOM 764 N N . PHE A 1 99 ? 0.513 9.011 -3.929 1.00 91.00 99 PHE A N 1
ATOM 765 C CA . PHE A 1 99 ? -0.684 8.713 -3.154 1.00 91.00 99 PHE A CA 1
ATOM 766 C C . PHE A 1 99 ? -1.790 8.212 -4.067 1.00 91.00 99 PHE A C 1
ATOM 768 O O . PHE A 1 99 ? -2.129 8.863 -5.058 1.00 91.00 99 PHE A O 1
ATOM 775 N N . ILE A 1 100 ? -2.370 7.077 -3.696 1.00 90.31 100 ILE A N 1
ATOM 776 C CA . ILE A 1 100 ? -3.704 6.701 -4.145 1.00 90.31 100 ILE A CA 1
ATOM 777 C C . ILE A 1 100 ? -4.682 7.379 -3.188 1.00 90.31 100 ILE A C 1
ATOM 779 O O . ILE A 1 100 ? -4.531 7.279 -1.972 1.00 90.31 100 ILE A O 1
ATOM 783 N N . ILE A 1 101 ? -5.648 8.106 -3.742 1.00 87.00 101 ILE A N 1
ATOM 784 C CA . ILE A 1 101 ? -6.630 8.856 -2.958 1.00 87.00 101 ILE A CA 1
ATOM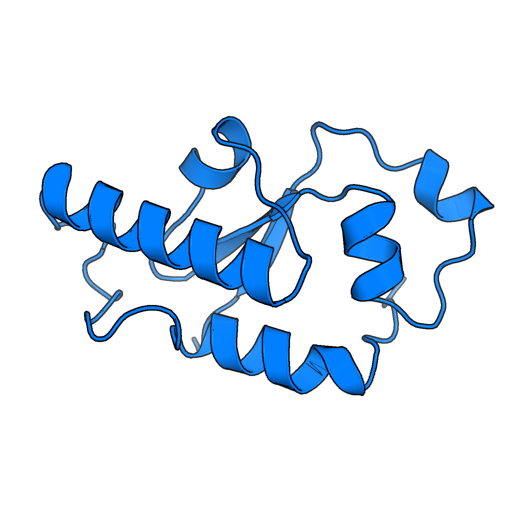 785 C C . ILE A 1 101 ? -7.921 8.042 -2.920 1.00 87.00 101 ILE A C 1
ATOM 787 O O . ILE A 1 101 ? -8.431 7.649 -3.974 1.00 87.00 101 ILE A O 1
ATOM 791 N N . GLY A 1 102 ? -8.419 7.776 -1.713 1.00 74.50 102 GLY A N 1
ATOM 792 C CA . GLY A 1 102 ? -9.705 7.112 -1.497 1.00 74.50 102 GLY A CA 1
ATOM 793 C C . GLY A 1 102 ? -10.896 7.951 -1.988 1.00 74.50 102 GLY A C 1
ATOM 794 O O . GLY A 1 102 ? -10.738 9.127 -2.329 1.00 74.50 102 GLY A O 1
ATOM 795 N N . PRO A 1 103 ? -12.107 7.375 -2.067 1.00 66.75 103 PRO A N 1
ATOM 796 C CA . PRO A 1 103 ? -13.301 8.126 -2.432 1.00 66.75 103 PRO A CA 1
ATOM 797 C C . PRO A 1 103 ? -13.559 9.263 -1.428 1.00 66.75 103 PRO A C 1
ATOM 799 O O . PRO A 1 103 ? -13.642 9.027 -0.226 1.00 66.75 103 PRO A O 1
ATOM 802 N N . SER A 1 104 ? -13.694 10.485 -1.956 1.00 54.03 104 SER A N 1
ATOM 803 C CA . SER A 1 104 ? -14.038 11.716 -1.221 1.00 54.03 104 SER A CA 1
ATOM 804 C C . SER A 1 104 ? -15.522 11.839 -0.896 1.00 54.03 104 SER A C 1
ATOM 806 O O . SER A 1 104 ? -16.316 11.537 -1.823 1.00 54.03 104 SER A O 1
#

pLDDT: mean 84.3, std 12.98, range [45.66, 96.88]

Foldseek 3Di:
DDFDFDPVCVVVLQCVLVLVLDPDQQPCLVVDDPVVVVVSLVSLQVSCVVLPFHDDPVQSVVDGSFWDKGFLALRNPVNGGPPDDPVNRVVRDRPDIDTRTHDD

Secondary structure (DSSP, 8-state):
--PPBPHHHHHHHHHHHTTTT-SS-GGGGGGS-HHHHHHHHHHHHHHHHHHT----HHHHTT--SSEEEEE--HHHHHHHBSS--HHHHTTS-TT-EEEEEPP-